Protein AF-A0A7S0FA75-F1 (afdb_monomer_lite)

pLDDT: mean 80.95, std 15.22, range [36.16, 97.44]

Organism: NCBI:txid73915

Foldseek 3Di:
DDPPPPPDPPVVVVQVVQQVVQCCCVVPVVVQQQQKFKKKKKAWPVRDIDIDTWHKDQVDVDWDDDPVRCPRHHTHGDIDTDDDDDDDDPDPPPDVDPDPPPPDDDAFAAQVPAIWMKMKMWIATPVGDIDIDIDDTGGAKHKDKAADPDPCSQCCLCPVQVFHDDPRITIHMDGRVD

Sequence (178 aa):
SMLLSSLTDSRGALVAAYDREVVAWEESARGRFSAVQANITARWATGRHASRRMQPSENAELVLRDSEHEQGLLAYHPLSYMASFEFESYYRGQAANGSKDGVGWEPLPNRSRARRVTFEFALRSRNGTLSNFVTPPLPLAWEETVRARTPAPHDKCHREQHGTWRDQHCHIVKRLDD

Structure (mmCIF, N/CA/C/O backbone):
data_AF-A0A7S0FA75-F1
#
_entry.id   AF-A0A7S0FA75-F1
#
loop_
_atom_site.group_PDB
_atom_site.id
_atom_site.type_symbol
_atom_site.label_atom_id
_atom_site.label_alt_id
_atom_site.label_comp_id
_atom_site.label_asym_id
_atom_site.label_entity_id
_atom_site.label_seq_id
_atom_site.pdbx_PDB_ins_code
_atom_site.Cartn_x
_atom_site.Cartn_y
_atom_site.Cartn_z
_atom_site.occupancy
_atom_site.B_iso_or_equiv
_atom_site.auth_seq_id
_atom_site.auth_comp_id
_atom_site.auth_asym_id
_atom_site.auth_atom_id
_atom_site.pdbx_PDB_model_num
ATOM 1 N N . SER A 1 1 ? -43.631 32.027 -1.104 1.00 42.22 1 SER A N 1
ATOM 2 C CA . SER A 1 1 ? -43.023 30.690 -1.219 1.00 42.22 1 SER A CA 1
ATOM 3 C C . SER A 1 1 ? -42.035 30.541 -0.074 1.00 42.22 1 SER A C 1
ATOM 5 O O . SER A 1 1 ? -41.029 31.236 -0.074 1.00 42.22 1 SER A O 1
ATOM 7 N N . MET A 1 2 ? -42.395 29.789 0.970 1.00 36.16 2 MET A N 1
ATOM 8 C CA . MET A 1 2 ? -41.538 29.530 2.135 1.00 36.16 2 MET A CA 1
ATOM 9 C C . MET A 1 2 ? -40.636 28.333 1.824 1.00 36.16 2 MET A C 1
ATOM 11 O O . MET A 1 2 ? -41.129 27.280 1.422 1.00 36.16 2 MET A O 1
ATOM 15 N N . LEU A 1 3 ? -39.326 28.498 2.009 1.00 42.59 3 LEU A N 1
ATOM 16 C CA . LEU A 1 3 ? -38.334 27.426 1.923 1.00 42.59 3 LEU A CA 1
ATOM 17 C C . LEU A 1 3 ? -38.525 26.464 3.109 1.00 42.59 3 LEU A C 1
ATOM 19 O O . LEU A 1 3 ? -37.935 26.629 4.170 1.00 42.59 3 LEU A O 1
ATOM 23 N N . LEU A 1 4 ? -39.375 25.454 2.921 1.00 41.34 4 LEU A N 1
ATOM 24 C CA . LEU A 1 4 ? -39.653 24.367 3.872 1.00 41.34 4 LEU A CA 1
ATOM 25 C C . LEU A 1 4 ? -38.493 23.357 4.026 1.00 41.34 4 LEU A C 1
ATOM 27 O O . LEU A 1 4 ? -38.642 22.354 4.715 1.00 41.34 4 LEU A O 1
ATOM 31 N N . SER A 1 5 ? -37.326 23.601 3.422 1.00 45.50 5 SER A N 1
ATOM 32 C CA . SER A 1 5 ? -36.193 22.662 3.392 1.00 45.50 5 SER A CA 1
ATOM 33 C C . SER A 1 5 ? -35.215 22.781 4.573 1.00 45.50 5 SER A C 1
ATOM 35 O O . SER A 1 5 ? -34.143 22.192 4.520 1.00 45.50 5 SER A O 1
ATOM 37 N N . SER A 1 6 ? -35.551 23.534 5.629 1.00 45.62 6 SER A N 1
ATOM 38 C CA . SER A 1 6 ? -34.657 23.806 6.775 1.00 45.62 6 SER A CA 1
ATOM 39 C C . SER A 1 6 ? -35.113 23.190 8.111 1.00 45.62 6 SER A C 1
ATOM 41 O O . SER A 1 6 ? -34.495 23.455 9.138 1.00 45.62 6 SER A O 1
ATOM 43 N N . LEU A 1 7 ? -36.198 22.408 8.148 1.00 51.44 7 LEU A N 1
ATOM 44 C CA . LEU A 1 7 ? -36.791 21.939 9.416 1.00 51.44 7 LEU A CA 1
ATOM 45 C C . LEU A 1 7 ? -36.161 20.666 9.999 1.00 51.44 7 LEU A C 1
ATOM 47 O O . LEU A 1 7 ? -36.468 20.303 11.130 1.00 51.44 7 LEU A O 1
ATOM 51 N N . THR A 1 8 ? -35.279 19.994 9.265 1.00 59.28 8 THR A N 1
ATOM 52 C CA . THR A 1 8 ? -34.511 18.861 9.789 1.00 59.28 8 THR A CA 1
ATOM 53 C C . THR A 1 8 ? -33.053 19.264 9.875 1.00 59.28 8 THR A C 1
ATOM 55 O O . THR A 1 8 ? -32.412 19.449 8.840 1.00 59.28 8 THR A O 1
ATOM 58 N N . ASP A 1 9 ? -32.529 19.386 11.094 1.00 63.62 9 ASP A N 1
ATOM 59 C CA . ASP A 1 9 ? -31.098 19.568 11.339 1.00 63.62 9 ASP A CA 1
ATOM 60 C C . ASP A 1 9 ? -30.330 18.272 11.020 1.00 63.62 9 ASP A C 1
ATOM 62 O O . ASP A 1 9 ? -29.850 17.540 11.887 1.00 63.62 9 ASP A O 1
ATOM 66 N N . SER A 1 10 ? -30.263 17.938 9.731 1.00 75.06 10 SER A N 1
ATOM 67 C CA . SER A 1 10 ? -29.519 16.784 9.236 1.00 75.06 10 SER A CA 1
ATOM 68 C C . SER A 1 10 ? -28.020 16.964 9.454 1.00 75.06 10 SER A C 1
ATOM 70 O O . SER A 1 10 ? -27.311 15.977 9.625 1.00 75.06 10 SER A O 1
ATOM 72 N N . ARG A 1 11 ? -27.532 18.213 9.475 1.00 77.69 11 ARG A N 1
ATOM 73 C CA . ARG A 1 11 ? -26.126 18.523 9.747 1.00 77.69 11 ARG A CA 1
ATOM 74 C C . ARG A 1 11 ? -25.774 18.164 11.188 1.00 77.69 11 ARG A C 1
ATOM 76 O O . ARG A 1 11 ? -24.843 17.390 11.379 1.00 77.69 11 ARG A O 1
ATOM 83 N N . GLY A 1 12 ? -26.521 18.656 12.173 1.00 81.88 12 GLY A N 1
ATOM 84 C CA . GLY A 1 12 ? -26.290 18.349 13.584 1.00 81.88 12 GLY A CA 1
ATOM 85 C C . GLY A 1 12 ? -26.380 16.852 13.874 1.00 81.88 12 GLY A C 1
ATOM 86 O O . GLY A 1 12 ? -25.529 16.307 14.574 1.00 81.88 12 GLY A O 1
ATOM 87 N N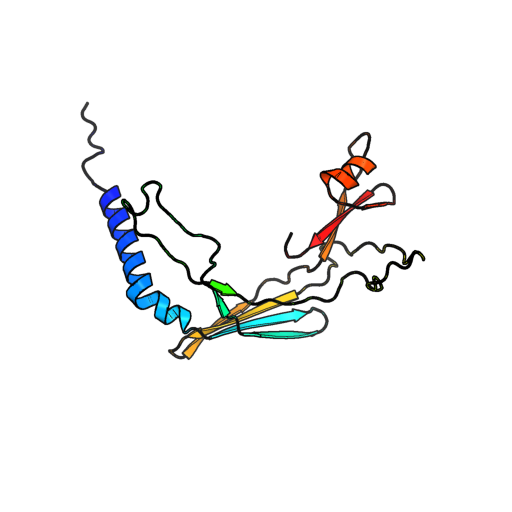 . ALA A 1 13 ? -27.335 16.149 13.254 1.00 84.19 13 ALA A N 1
ATOM 88 C CA . ALA A 1 13 ? -27.439 14.695 13.378 1.00 84.19 13 ALA A CA 1
ATOM 89 C C . ALA A 1 13 ? -26.209 13.946 12.821 1.00 84.19 13 ALA A C 1
ATOM 91 O O . ALA A 1 13 ? -25.757 12.981 13.440 1.00 84.19 13 ALA A O 1
ATOM 92 N N . LEU A 1 14 ? -25.661 14.381 11.679 1.00 85.19 14 LEU A N 1
ATOM 93 C CA . LEU A 1 14 ? -24.468 13.784 11.066 1.00 85.19 14 LEU A CA 1
ATOM 94 C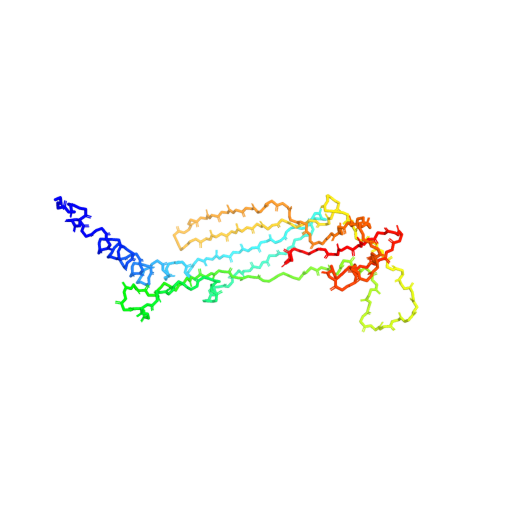 C . LEU A 1 14 ? -23.188 14.095 11.851 1.00 85.19 14 LEU A C 1
ATOM 96 O O . LEU A 1 14 ? -22.388 13.188 12.059 1.00 85.19 14 LEU A O 1
ATOM 100 N N . VAL A 1 15 ? -23.026 15.336 12.323 1.00 85.94 15 VAL A N 1
ATOM 101 C CA . VAL A 1 15 ? -21.907 15.751 13.190 1.00 85.94 15 VAL A CA 1
ATOM 102 C C . VAL A 1 15 ? -21.905 14.909 14.463 1.00 85.94 15 VAL A C 1
ATOM 104 O O . VAL A 1 15 ? -20.932 14.220 14.746 1.00 85.94 15 VAL A O 1
ATOM 107 N N . ALA A 1 16 ? -23.043 14.838 15.160 1.00 87.19 16 ALA A N 1
ATOM 108 C CA . ALA A 1 16 ? -23.160 14.042 16.376 1.00 87.19 16 ALA A CA 1
ATOM 109 C C . ALA A 1 16 ? -22.946 12.538 16.131 1.00 87.19 16 ALA A C 1
ATOM 111 O O . ALA A 1 16 ? -22.482 11.830 17.022 1.00 87.19 16 ALA A O 1
ATOM 112 N N . ALA A 1 17 ? -23.317 12.017 14.957 1.00 89.25 17 ALA A N 1
ATOM 113 C CA . ALA A 1 17 ? -23.030 10.632 14.595 1.00 89.25 17 ALA A CA 1
ATOM 114 C C . ALA A 1 17 ? -21.532 10.400 14.380 1.00 89.25 17 ALA A C 1
ATOM 116 O O . ALA A 1 17 ? -20.998 9.446 14.934 1.00 89.25 17 ALA A O 1
ATOM 117 N N . TYR A 1 18 ? -20.864 11.282 13.639 1.00 89.56 18 TYR A N 1
ATOM 118 C CA . TYR A 1 18 ? -19.420 11.223 13.440 1.00 89.56 18 TYR A CA 1
ATOM 119 C C . TYR A 1 18 ? -18.661 11.327 14.770 1.00 89.56 18 TYR A C 1
ATOM 121 O O . TYR A 1 18 ? -17.845 10.459 15.068 1.00 89.56 18 TYR A O 1
ATOM 129 N N . ASP A 1 19 ? -18.983 12.315 15.609 1.00 90.88 19 ASP A N 1
ATOM 130 C CA . ASP A 1 19 ? -18.290 12.526 16.884 1.00 90.88 19 ASP A CA 1
ATOM 131 C C . ASP A 1 19 ? -18.444 11.318 17.817 1.00 90.88 19 ASP A C 1
ATOM 133 O O . ASP A 1 19 ? -17.484 10.917 18.475 1.00 90.88 19 ASP A O 1
ATOM 137 N N . ARG A 1 20 ? -19.619 10.665 17.832 1.00 93.44 20 ARG A N 1
ATOM 138 C CA . ARG A 1 20 ? -19.813 9.406 18.574 1.00 93.44 20 ARG A CA 1
ATOM 139 C C . ARG A 1 20 ? -18.878 8.297 18.097 1.00 93.44 20 ARG A C 1
ATOM 141 O O . ARG A 1 20 ? -18.350 7.566 18.932 1.00 93.44 20 ARG A O 1
ATOM 148 N N . GLU A 1 21 ? -18.675 8.161 16.790 1.00 92.19 21 GLU A N 1
ATOM 149 C CA . GLU A 1 21 ? -17.765 7.153 16.236 1.00 92.19 21 GLU A CA 1
ATOM 150 C C . GLU A 1 21 ? -16.298 7.483 16.542 1.00 92.19 21 GLU A C 1
ATOM 152 O O . GLU A 1 21 ? -15.531 6.582 16.882 1.00 92.19 21 GLU A O 1
ATOM 157 N N . VAL A 1 22 ? -15.907 8.762 16.498 1.00 89.56 22 VAL A N 1
ATOM 158 C CA . VAL A 1 22 ? -14.556 9.199 16.891 1.00 89.56 22 VAL A CA 1
ATOM 159 C C . VAL A 1 22 ? -14.294 8.898 18.367 1.00 89.56 22 VAL A C 1
ATOM 161 O O . VAL A 1 22 ? -13.264 8.311 18.696 1.00 89.56 22 VAL A O 1
ATOM 164 N N . VAL A 1 23 ? -15.243 9.210 19.253 1.00 92.44 23 VAL A N 1
ATOM 165 C CA . VAL A 1 23 ? -15.141 8.881 20.683 1.00 92.44 23 VAL A CA 1
ATOM 166 C C . VAL A 1 23 ? -15.051 7.366 20.889 1.00 92.44 23 VAL A C 1
ATOM 168 O O . VAL A 1 23 ? -14.149 6.889 21.575 1.00 92.44 23 VAL A O 1
ATOM 171 N N . ALA A 1 24 ? -15.917 6.580 20.241 1.00 92.81 24 ALA A N 1
ATOM 172 C CA . ALA A 1 24 ? -15.877 5.119 20.336 1.00 92.81 24 ALA A CA 1
ATOM 173 C C . ALA A 1 24 ? -14.555 4.522 19.811 1.00 92.81 24 ALA A C 1
ATOM 175 O O . ALA A 1 24 ? -14.062 3.506 20.331 1.00 92.81 24 ALA A O 1
ATOM 176 N N . TRP A 1 25 ? -13.967 5.148 18.786 1.00 91.38 25 TRP A N 1
ATOM 177 C CA . TRP A 1 25 ? -12.644 4.806 18.289 1.00 91.38 25 TRP A CA 1
ATOM 178 C C . TRP A 1 25 ? -11.570 5.064 19.345 1.00 91.38 25 TRP A C 1
ATOM 180 O O . TRP A 1 25 ? -10.891 4.111 19.735 1.00 91.38 25 TRP A O 1
ATOM 190 N N . GLU A 1 26 ? -11.448 6.295 19.838 1.00 90.31 26 GLU A N 1
ATOM 191 C CA . GLU A 1 26 ? -10.395 6.694 20.779 1.00 90.31 26 GLU A CA 1
ATOM 192 C C . GLU A 1 26 ? -10.491 5.956 22.124 1.00 90.31 26 GLU A C 1
ATOM 194 O O . GLU A 1 26 ? -9.486 5.455 22.632 1.00 90.31 26 GLU A O 1
ATOM 199 N N . GLU A 1 27 ? -11.696 5.788 22.674 1.00 92.69 27 GLU A N 1
ATOM 200 C CA . GLU A 1 27 ? -11.885 5.175 23.996 1.00 92.69 27 GLU A CA 1
ATOM 201 C C . GLU A 1 27 ? -11.731 3.648 23.998 1.00 92.69 27 GLU A C 1
ATOM 203 O O . GLU A 1 27 ? -11.406 3.048 25.026 1.00 92.69 27 GLU A O 1
ATOM 208 N N . SER A 1 28 ? -11.988 2.977 22.868 1.00 88.19 28 SER A N 1
ATOM 209 C CA . SER A 1 28 ? -12.097 1.513 22.857 1.00 88.19 28 SER A CA 1
ATOM 210 C C . SER A 1 28 ? -11.466 0.849 21.643 1.00 88.19 28 SER A C 1
ATOM 212 O O . SER A 1 28 ? -10.606 -0.032 21.782 1.00 88.19 28 SER A O 1
ATOM 214 N N . ALA A 1 29 ? -11.905 1.202 20.433 1.00 89.06 29 ALA A N 1
ATOM 215 C CA . ALA A 1 29 ? -11.511 0.446 19.250 1.00 89.06 29 ALA A CA 1
ATOM 216 C C . ALA A 1 29 ? -10.021 0.612 18.922 1.00 89.06 29 ALA A C 1
ATOM 218 O O . ALA A 1 29 ? -9.380 -0.386 18.588 1.00 89.06 29 ALA A O 1
ATOM 219 N N . ARG A 1 30 ? -9.450 1.803 19.130 1.00 88.44 30 ARG A N 1
ATOM 220 C CA . ARG A 1 30 ? -8.028 2.107 18.932 1.00 88.44 30 ARG A CA 1
ATOM 221 C C . ARG A 1 30 ? -7.135 1.200 19.775 1.00 88.44 30 ARG A C 1
ATOM 223 O O . ARG A 1 30 ? -6.212 0.586 19.245 1.00 88.44 30 ARG A O 1
ATOM 230 N N . GLY A 1 31 ? -7.445 1.039 21.064 1.00 88.19 31 GLY A N 1
ATOM 231 C CA . GLY A 1 31 ? -6.690 0.166 21.972 1.00 88.19 31 GLY A CA 1
ATOM 232 C C . GLY A 1 31 ? -6.807 -1.326 21.635 1.00 88.19 31 GLY A C 1
ATOM 233 O O . GLY A 1 31 ? -5.854 -2.090 21.792 1.00 88.19 31 GLY A O 1
ATOM 234 N N . ARG A 1 32 ? -7.966 -1.766 21.129 1.00 87.81 32 ARG A N 1
ATOM 235 C CA . ARG A 1 32 ? -8.132 -3.143 20.629 1.00 87.81 32 ARG A CA 1
ATOM 236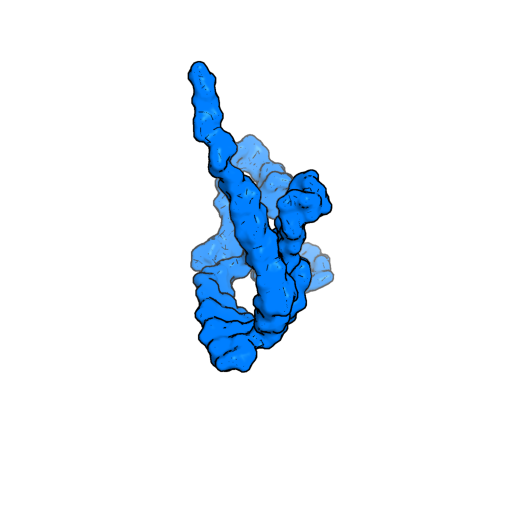 C C . ARG A 1 32 ? -7.363 -3.367 19.333 1.00 87.81 32 ARG A C 1
ATOM 238 O O . ARG A 1 32 ? -6.757 -4.426 19.172 1.00 87.81 32 ARG A O 1
ATOM 245 N N . PHE A 1 33 ? -7.395 -2.387 18.435 1.00 88.25 33 PHE A N 1
ATOM 246 C CA . PHE A 1 33 ? -6.717 -2.447 17.152 1.00 88.25 33 PHE A CA 1
ATOM 247 C C . PHE A 1 33 ? -5.199 -2.426 17.327 1.00 88.25 33 PHE A C 1
ATOM 249 O O . PHE A 1 33 ? -4.548 -3.291 16.765 1.00 88.25 33 PHE A O 1
ATOM 256 N N . SER A 1 34 ? -4.642 -1.565 18.187 1.00 88.88 34 SER A N 1
ATOM 257 C CA . SER A 1 34 ? -3.194 -1.502 18.465 1.00 88.88 34 SER A CA 1
ATOM 258 C C . SER A 1 34 ? -2.616 -2.799 19.039 1.00 88.88 34 SER A C 1
ATOM 260 O O . SER A 1 34 ? -1.433 -3.098 18.876 1.00 88.88 34 SER A O 1
ATOM 262 N N . ALA A 1 35 ? -3.456 -3.605 19.687 1.00 88.62 35 ALA A N 1
ATOM 263 C CA . ALA A 1 35 ? -3.071 -4.900 20.221 1.00 88.62 35 ALA A CA 1
ATOM 264 C C . ALA A 1 35 ? -3.114 -6.050 19.200 1.00 88.62 35 ALA A C 1
ATOM 266 O O . ALA A 1 35 ? -2.802 -7.190 19.564 1.00 88.62 35 ALA A O 1
ATOM 267 N N . VAL A 1 36 ? -3.513 -5.788 17.952 1.00 92.06 36 VAL A N 1
ATOM 268 C CA . VAL A 1 36 ? -3.498 -6.785 16.880 1.00 92.06 36 VAL A CA 1
ATOM 269 C C . VAL A 1 36 ? -2.056 -7.174 16.570 1.00 92.06 36 VAL A C 1
ATOM 271 O O . VAL A 1 36 ? -1.157 -6.341 16.440 1.00 92.06 36 VAL A O 1
ATOM 274 N N . GLN A 1 37 ? -1.823 -8.478 16.443 1.00 93.44 37 GLN A N 1
ATOM 275 C CA . GLN A 1 37 ? -0.563 -8.991 15.925 1.00 93.44 37 GLN A CA 1
ATOM 276 C C . GLN A 1 37 ? -0.670 -9.048 14.404 1.00 93.44 37 GLN A C 1
ATOM 278 O O . GLN A 1 37 ? -1.381 -9.896 13.866 1.00 93.44 37 GLN A O 1
ATOM 283 N N . ALA A 1 38 ? 0.017 -8.130 13.731 1.00 94.88 38 ALA A N 1
ATOM 284 C CA . ALA A 1 38 ? 0.046 -8.035 12.281 1.00 94.88 38 ALA A CA 1
ATOM 285 C C . ALA A 1 38 ? 1.387 -8.537 11.739 1.00 94.88 38 ALA A C 1
ATOM 287 O O . ALA A 1 38 ? 2.450 -8.053 12.133 1.00 94.88 38 ALA A O 1
ATOM 288 N N . ASN A 1 39 ? 1.335 -9.502 10.826 1.00 96.38 39 ASN A N 1
ATOM 289 C CA . ASN A 1 39 ? 2.489 -10.019 10.104 1.00 96.38 39 ASN A CA 1
ATOM 290 C C . ASN A 1 39 ? 2.251 -9.884 8.605 1.00 96.38 39 ASN A C 1
ATOM 292 O O . ASN A 1 39 ? 1.137 -10.082 8.123 1.00 96.38 39 ASN A O 1
ATOM 296 N N . ILE A 1 40 ? 3.319 -9.606 7.873 1.00 97.00 40 ILE A N 1
ATOM 297 C CA . ILE A 1 40 ? 3.324 -9.568 6.417 1.00 97.00 40 ILE A CA 1
ATOM 298 C C . ILE A 1 40 ? 4.441 -10.465 5.900 1.00 97.00 40 ILE A C 1
ATOM 300 O O . ILE A 1 40 ? 5.564 -10.452 6.411 1.00 97.00 40 ILE A O 1
ATOM 304 N N . THR A 1 41 ? 4.131 -11.255 4.882 1.00 97.44 41 THR A N 1
ATOM 305 C CA . THR A 1 41 ? 5.085 -12.127 4.207 1.00 97.44 41 THR A CA 1
ATOM 306 C C . THR A 1 41 ? 5.152 -11.748 2.738 1.00 97.44 41 THR A C 1
ATOM 308 O O . THR A 1 41 ? 4.162 -11.837 2.019 1.00 97.44 41 THR A O 1
ATOM 311 N N . ALA A 1 42 ? 6.333 -1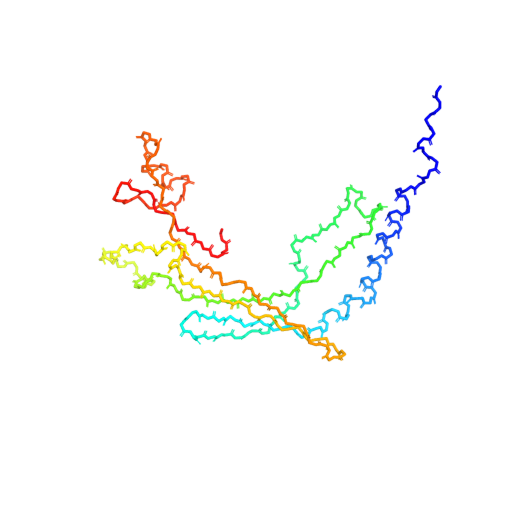1.337 2.289 1.00 96.19 42 ALA A N 1
ATOM 312 C CA . ALA A 1 42 ? 6.634 -11.143 0.881 1.00 96.19 42 ALA A CA 1
ATOM 313 C C . ALA A 1 42 ? 7.063 -12.483 0.272 1.00 96.19 42 ALA A C 1
ATOM 315 O O . ALA A 1 42 ? 7.950 -13.155 0.808 1.00 96.19 42 ALA A O 1
ATOM 316 N N . ARG A 1 43 ? 6.451 -12.878 -0.848 1.00 95.31 43 ARG A N 1
ATOM 317 C CA . ARG A 1 43 ? 6.792 -14.090 -1.609 1.00 95.31 43 ARG A CA 1
ATOM 318 C C . ARG A 1 43 ? 7.165 -13.718 -3.033 1.00 95.31 43 ARG A C 1
ATOM 320 O O . ARG A 1 43 ? 6.377 -13.115 -3.761 1.00 95.31 43 ARG A O 1
ATOM 327 N N . TRP A 1 44 ? 8.378 -14.082 -3.424 1.00 90.75 44 TRP A N 1
ATOM 328 C CA . TRP A 1 44 ? 8.908 -13.846 -4.758 1.00 90.75 44 TRP A CA 1
ATOM 329 C C . TRP A 1 44 ? 8.481 -14.976 -5.688 1.00 90.75 44 TRP A C 1
ATOM 331 O O . TRP A 1 44 ? 8.398 -16.132 -5.274 1.00 90.75 44 TRP A O 1
ATOM 341 N N . ALA A 1 45 ? 8.319 -14.671 -6.976 1.00 85.38 45 ALA A N 1
ATOM 342 C CA . ALA A 1 45 ? 8.053 -15.690 -7.996 1.00 85.38 45 ALA A CA 1
ATOM 343 C C . ALA A 1 45 ? 9.130 -16.798 -8.062 1.00 85.38 45 ALA A C 1
ATOM 345 O O . ALA A 1 45 ? 8.853 -17.900 -8.518 1.00 85.38 45 ALA A O 1
ATOM 346 N N . THR A 1 46 ? 10.349 -16.528 -7.582 1.00 82.62 46 THR A N 1
ATOM 347 C CA . THR A 1 46 ? 11.451 -17.503 -7.494 1.00 82.62 46 THR A CA 1
ATOM 348 C C . THR A 1 46 ? 11.306 -18.507 -6.343 1.00 82.62 46 THR A C 1
ATOM 350 O O . THR A 1 46 ? 12.142 -19.393 -6.210 1.00 82.62 46 THR A O 1
ATOM 353 N N . GLY A 1 47 ? 10.292 -18.361 -5.482 1.00 83.38 47 GLY A N 1
ATOM 354 C CA . GLY A 1 47 ? 10.079 -19.197 -4.296 1.00 83.38 47 GLY A CA 1
ATOM 355 C C . GLY A 1 47 ? 10.756 -18.682 -3.019 1.00 83.38 47 GLY A C 1
ATOM 356 O O . GLY A 1 47 ? 10.460 -19.175 -1.929 1.00 83.38 47 GLY A O 1
ATOM 357 N N . ARG A 1 48 ? 11.614 -17.653 -3.111 1.00 89.31 48 ARG A N 1
ATOM 358 C CA . ARG A 1 48 ? 12.129 -16.936 -1.932 1.00 89.31 48 ARG A CA 1
ATOM 359 C C . ARG A 1 48 ? 10.965 -16.282 -1.180 1.00 89.31 48 ARG A C 1
ATOM 361 O O . ARG A 1 48 ? 9.985 -15.862 -1.796 1.00 89.31 48 ARG A O 1
ATOM 368 N N . HIS A 1 49 ? 11.076 -16.179 0.141 1.00 93.31 49 HIS A N 1
ATOM 369 C CA . HIS A 1 49 ? 10.134 -15.431 0.968 1.00 93.31 49 HIS A CA 1
ATOM 370 C C . HIS A 1 49 ? 10.840 -14.743 2.140 1.00 93.31 49 HIS A C 1
ATOM 372 O O . HIS A 1 49 ? 11.963 -15.094 2.502 1.00 93.31 49 HIS A O 1
ATOM 378 N N . ALA A 1 50 ? 10.176 -13.746 2.711 1.00 95.06 50 ALA A N 1
ATOM 379 C CA . ALA A 1 50 ? 10.631 -12.985 3.861 1.00 95.06 50 ALA A CA 1
ATOM 380 C C . ALA A 1 50 ? 9.399 -12.561 4.648 1.00 95.06 50 ALA A C 1
ATOM 382 O O . ALA A 1 50 ? 8.428 -12.084 4.063 1.00 95.06 50 ALA A O 1
ATOM 383 N N . SER A 1 51 ? 9.442 -12.732 5.965 1.00 96.31 51 SER A N 1
ATOM 384 C CA . SER A 1 51 ? 8.346 -12.352 6.850 1.00 96.31 51 SER A CA 1
ATOM 385 C C . SER A 1 51 ? 8.795 -11.263 7.813 1.00 96.31 51 SER A C 1
ATOM 387 O O . SER A 1 51 ? 9.935 -11.263 8.296 1.00 96.31 51 SER A O 1
ATOM 389 N N . ARG A 1 52 ? 7.902 -10.310 8.065 1.00 96.75 52 ARG A N 1
ATOM 390 C CA . ARG A 1 52 ? 8.107 -9.195 8.984 1.00 96.75 52 ARG A CA 1
ATOM 391 C C . ARG A 1 52 ? 6.870 -9.023 9.848 1.00 96.75 52 ARG A C 1
ATOM 393 O O . ARG A 1 52 ? 5.740 -9.071 9.365 1.00 96.75 52 ARG A O 1
ATOM 400 N N . ARG A 1 53 ? 7.108 -8.767 11.131 1.00 95.62 53 ARG A N 1
ATOM 401 C CA . ARG A 1 53 ? 6.074 -8.246 12.017 1.00 95.62 53 ARG A CA 1
ATOM 402 C C . ARG A 1 53 ? 5.871 -6.772 11.696 1.00 95.62 53 ARG A C 1
ATOM 404 O O . ARG A 1 53 ? 6.842 -6.017 11.684 1.00 95.62 53 ARG A O 1
ATOM 411 N N . MET A 1 54 ? 4.632 -6.390 11.428 1.00 94.56 54 MET A N 1
ATOM 412 C CA . MET A 1 54 ? 4.273 -5.000 11.188 1.00 94.56 54 MET A CA 1
ATOM 413 C C . MET A 1 54 ? 4.208 -4.261 12.522 1.00 94.56 54 MET A C 1
ATOM 415 O O . MET A 1 54 ? 3.773 -4.822 13.531 1.00 94.56 54 MET A O 1
ATOM 419 N N . GLN A 1 55 ? 4.644 -3.008 12.522 1.00 91.94 55 GLN A N 1
ATOM 420 C CA . GLN A 1 55 ? 4.602 -2.147 13.696 1.00 91.94 55 GLN A CA 1
ATOM 421 C C . GLN A 1 55 ? 3.444 -1.159 13.576 1.00 91.94 55 GLN A C 1
ATOM 423 O O . GLN A 1 55 ? 3.209 -0.654 12.475 1.00 91.94 55 GLN A O 1
ATOM 428 N N . PRO A 1 56 ? 2.719 -0.885 14.673 1.00 88.81 56 PRO A N 1
ATOM 429 C CA . PRO A 1 56 ? 1.744 0.190 14.682 1.00 88.81 56 PRO A CA 1
ATOM 430 C C . PRO A 1 56 ? 2.453 1.522 14.406 1.00 88.81 56 PRO A C 1
ATOM 432 O O . PRO A 1 56 ? 3.541 1.776 14.923 1.00 88.81 56 PRO A O 1
ATOM 435 N N . SER A 1 57 ? 1.837 2.356 13.580 1.00 85.94 57 SER A N 1
ATOM 436 C CA . SER A 1 57 ? 2.324 3.677 13.203 1.00 85.94 57 SER A CA 1
ATOM 437 C C . SER A 1 57 ? 1.187 4.685 13.293 1.00 85.94 57 SER A C 1
ATOM 439 O O . SER A 1 57 ? 0.092 4.464 12.765 1.00 85.94 57 SER A O 1
ATOM 441 N N . GLU A 1 58 ? 1.469 5.799 13.964 1.00 76.31 58 GLU A N 1
ATOM 442 C CA . GLU A 1 58 ? 0.564 6.945 14.099 1.00 76.31 58 GLU A CA 1
ATOM 443 C C . GLU A 1 58 ? 0.607 7.864 12.873 1.00 76.31 58 GLU A C 1
ATOM 445 O O . GLU A 1 58 ? -0.281 8.692 12.688 1.00 76.31 58 GLU A O 1
ATOM 450 N N . ASN A 1 59 ? 1.591 7.668 11.989 1.00 67.88 59 ASN A N 1
ATOM 451 C CA . ASN A 1 59 ? 1.696 8.361 10.709 1.00 67.88 59 ASN A CA 1
ATOM 452 C C . ASN A 1 59 ? 0.764 7.704 9.688 1.00 67.88 59 ASN A C 1
ATOM 454 O O . ASN A 1 59 ? 1.207 7.102 8.711 1.00 67.88 59 ASN A O 1
ATOM 458 N N . ALA A 1 60 ? -0.536 7.758 9.953 1.00 63.53 60 ALA A N 1
ATOM 459 C CA . ALA A 1 60 ? -1.525 7.387 8.964 1.00 63.53 60 ALA A CA 1
ATOM 460 C C . ALA A 1 60 ? -1.678 8.525 7.946 1.00 63.53 60 ALA A C 1
ATOM 462 O O . ALA A 1 60 ? -1.741 9.698 8.305 1.00 63.53 60 ALA A O 1
ATOM 463 N N . GLU A 1 61 ? -1.740 8.160 6.669 1.00 58.88 61 GLU A N 1
ATOM 464 C CA . GLU A 1 61 ? -1.678 9.079 5.524 1.00 58.88 61 GLU A CA 1
ATOM 465 C C . GLU A 1 61 ? -2.849 10.081 5.463 1.00 58.88 61 GLU A C 1
ATOM 467 O O . GLU A 1 61 ? -2.764 11.100 4.782 1.00 58.88 61 GLU A O 1
ATOM 472 N N . LEU A 1 62 ? -3.934 9.830 6.205 1.00 65.69 62 LEU A N 1
ATOM 473 C CA . LEU A 1 62 ? -5.140 10.651 6.194 1.00 65.69 62 LEU A CA 1
ATOM 474 C C . LEU A 1 62 ? -5.473 11.172 7.596 1.00 65.69 62 LEU A C 1
ATOM 476 O O . LEU A 1 62 ? -6.109 10.484 8.390 1.00 65.69 62 LEU A O 1
ATOM 480 N N . VAL A 1 63 ? -5.090 12.415 7.883 1.00 65.81 63 VAL A N 1
ATOM 481 C CA . VAL A 1 63 ? -5.607 13.155 9.041 1.00 65.81 63 VAL A CA 1
ATOM 482 C C . VAL A 1 63 ? -6.744 14.040 8.546 1.00 65.81 63 VAL A C 1
ATOM 484 O O . VAL A 1 63 ? -6.513 15.023 7.844 1.00 65.81 63 VAL A O 1
ATOM 487 N N . LEU A 1 64 ? -7.978 13.672 8.884 1.00 67.44 64 LEU A N 1
ATOM 488 C CA . LEU A 1 64 ? -9.151 14.482 8.571 1.00 67.44 64 LEU A CA 1
ATOM 489 C C . LEU A 1 64 ? -9.302 15.555 9.648 1.00 67.44 64 LEU A C 1
ATOM 491 O O . LEU A 1 64 ? -9.442 15.238 10.828 1.00 67.44 64 LEU A O 1
ATOM 495 N N . ARG A 1 65 ? -9.254 16.820 9.231 1.00 68.88 65 ARG A N 1
ATOM 496 C CA . ARG A 1 65 ? -9.528 17.983 10.079 1.00 68.88 65 ARG A CA 1
ATOM 497 C C . ARG A 1 65 ? -10.619 18.811 9.427 1.00 68.88 65 ARG A C 1
ATOM 499 O O . ARG A 1 65 ? -10.649 18.925 8.199 1.00 68.88 65 ARG A O 1
ATOM 506 N N . ASP A 1 66 ? -11.509 19.367 10.234 1.00 75.81 66 ASP A N 1
ATOM 507 C CA . ASP A 1 66 ? -12.455 20.356 9.737 1.00 75.81 66 ASP A CA 1
ATOM 508 C C . ASP A 1 66 ? -11.732 21.683 9.423 1.00 75.81 66 ASP A C 1
ATOM 510 O O . ASP A 1 66 ? -10.590 21.932 9.821 1.00 75.81 66 ASP A O 1
ATOM 514 N N . SER A 1 67 ? -12.401 22.558 8.674 1.00 76.88 67 SER A N 1
ATOM 515 C CA . SER A 1 67 ? -11.921 23.924 8.432 1.00 76.88 67 SER A CA 1
ATOM 516 C C . SER A 1 67 ? -12.055 24.833 9.662 1.00 76.88 67 SER A C 1
ATOM 518 O O . SER A 1 67 ? -11.613 25.980 9.630 1.00 76.88 67 SER A O 1
ATOM 520 N N . GLU A 1 68 ? -12.697 24.344 10.724 1.00 76.44 68 GLU A N 1
ATOM 521 C CA . GLU A 1 68 ? -13.052 25.087 11.936 1.00 76.44 68 GLU A CA 1
ATOM 522 C C . GLU A 1 68 ? -12.107 24.769 13.113 1.00 76.44 68 GLU A C 1
ATOM 524 O O . GLU A 1 68 ? -12.350 25.213 14.228 1.00 76.44 68 GLU A O 1
ATOM 529 N N . HIS A 1 69 ? -10.982 24.088 12.862 1.00 70.88 69 HIS A N 1
ATOM 530 C CA . HIS A 1 69 ? -9.962 23.741 13.862 1.00 70.88 69 HIS A CA 1
ATOM 531 C C . HIS A 1 69 ? -10.519 22.941 15.048 1.00 70.88 69 HIS A C 1
ATOM 533 O O . HIS A 1 69 ? -10.266 23.274 16.204 1.00 70.88 69 HIS A O 1
ATOM 539 N N . GLU A 1 70 ? -11.264 21.883 14.748 1.00 71.88 70 GLU A N 1
ATOM 540 C CA . GLU A 1 70 ? -11.866 20.940 15.696 1.00 71.88 70 GLU A CA 1
ATOM 541 C C . GLU A 1 70 ? -13.004 21.544 16.536 1.00 71.88 70 GLU A C 1
ATOM 543 O O . GLU A 1 70 ? -13.466 20.942 17.503 1.00 71.88 70 GLU A O 1
ATOM 548 N N . GLN A 1 71 ? -13.483 22.739 16.170 1.00 69.94 71 GLN A N 1
ATOM 549 C CA . GLN A 1 71 ? -14.638 23.367 16.817 1.00 69.94 71 GLN A CA 1
ATOM 550 C C . GLN A 1 71 ? -15.976 22.853 16.271 1.00 69.94 71 GLN A C 1
ATOM 552 O O . GLN A 1 71 ? -16.992 22.992 16.954 1.00 69.94 71 GLN A O 1
ATOM 557 N N . GLY A 1 72 ? -15.989 22.274 15.064 1.00 75.94 72 GLY A N 1
ATOM 558 C CA . GLY A 1 72 ? -17.191 21.753 14.411 1.00 75.94 72 GLY A CA 1
ATOM 559 C C . GLY A 1 72 ? -17.271 20.225 14.365 1.00 75.94 72 GLY A C 1
ATOM 560 O O . GLY A 1 72 ? -18.376 19.685 14.362 1.00 75.94 72 GLY A O 1
ATOM 561 N N . LEU A 1 73 ? -16.128 19.534 14.315 1.00 83.88 73 LEU A N 1
ATOM 562 C CA . LEU A 1 73 ? -15.998 18.072 14.291 1.00 83.88 73 LEU A CA 1
ATOM 563 C C . LEU A 1 73 ? -14.757 17.635 15.073 1.00 83.88 73 LEU A C 1
ATOM 565 O O . LEU A 1 73 ? -13.695 18.243 14.944 1.00 83.88 73 LEU A O 1
ATOM 569 N N . LEU A 1 74 ? -14.847 16.526 15.807 1.00 86.25 74 LEU A N 1
ATOM 570 C CA . LEU A 1 74 ? -13.680 15.966 16.490 1.00 86.25 74 LEU A CA 1
ATOM 571 C C . LEU A 1 74 ? -12.599 15.484 15.505 1.00 86.25 74 LEU A C 1
ATOM 573 O O . LEU A 1 74 ? -12.884 14.910 14.447 1.00 86.25 74 LEU A O 1
ATOM 577 N N . ALA A 1 75 ? -11.330 15.660 15.876 1.00 84.12 75 ALA A N 1
ATOM 578 C CA . ALA A 1 75 ? -10.221 15.115 15.103 1.00 84.12 75 ALA A CA 1
ATOM 579 C C . ALA A 1 75 ? -10.216 13.583 15.151 1.00 84.12 75 ALA A C 1
ATOM 581 O O . ALA A 1 75 ? -10.219 12.971 16.218 1.00 84.12 75 ALA A O 1
ATOM 582 N N . TYR A 1 76 ? -10.154 12.958 13.976 1.00 83.81 76 TYR A N 1
ATOM 583 C CA . TYR A 1 76 ? -9.929 11.523 13.863 1.00 83.81 76 TYR A CA 1
ATOM 584 C C . TYR A 1 76 ? -8.436 11.241 13.703 1.00 83.81 76 TYR A C 1
ATOM 586 O O . TYR A 1 76 ? -7.809 11.676 12.733 1.00 83.81 76 TYR A O 1
ATOM 594 N N . HIS A 1 77 ? -7.872 10.466 14.628 1.00 85.19 77 HIS A N 1
ATOM 595 C CA . HIS A 1 77 ? -6.500 9.985 14.532 1.00 85.19 77 HIS A CA 1
ATOM 596 C C . HIS A 1 77 ? -6.516 8.524 14.074 1.00 85.19 77 HIS A C 1
ATOM 598 O O . HIS A 1 77 ? -6.868 7.644 14.860 1.00 85.19 77 HIS A O 1
ATOM 604 N N . PRO A 1 78 ? -6.121 8.190 12.838 1.00 84.75 78 PRO A N 1
ATOM 605 C CA . PRO A 1 78 ? -6.074 6.794 12.432 1.00 84.75 78 PRO A CA 1
ATOM 606 C C . PRO A 1 78 ? -4.876 6.080 13.072 1.00 84.75 78 PRO A C 1
ATOM 608 O O . PRO A 1 78 ? -3.894 6.701 13.482 1.00 84.75 78 PRO A O 1
ATOM 611 N N . LEU A 1 79 ? -4.946 4.751 13.138 1.00 87.06 79 LEU A N 1
ATOM 612 C CA . LEU A 1 79 ? -3.796 3.899 13.437 1.00 87.06 79 LEU A CA 1
ATOM 613 C C . LEU A 1 79 ? -3.530 3.014 12.223 1.00 87.06 79 LEU A C 1
ATOM 615 O O . LEU A 1 79 ? -4.453 2.404 11.685 1.00 87.06 79 LEU A O 1
ATOM 619 N N . SER A 1 80 ? -2.273 2.927 11.803 1.00 89.38 80 SER A N 1
ATOM 620 C CA . SER A 1 80 ? -1.847 2.086 10.684 1.00 89.38 80 SER A CA 1
ATOM 621 C C . SER A 1 80 ? -0.827 1.046 11.141 1.00 89.38 80 SER A C 1
ATOM 623 O O . SER A 1 80 ? -0.279 1.143 12.237 1.00 89.38 80 SER A O 1
ATOM 625 N N . TYR A 1 81 ? -0.572 0.039 10.309 1.00 90.69 81 TYR A N 1
ATOM 626 C CA . TYR A 1 81 ? 0.510 -0.919 10.513 1.00 90.69 81 TYR A CA 1
ATOM 627 C C . TYR A 1 81 ? 1.486 -0.819 9.351 1.00 90.69 81 TYR A C 1
ATOM 629 O O . TYR A 1 81 ? 1.076 -0.869 8.193 1.00 90.69 81 TYR A O 1
ATOM 637 N N . MET A 1 82 ? 2.776 -0.717 9.658 1.00 91.94 82 MET A N 1
ATOM 638 C CA . MET A 1 82 ? 3.827 -0.535 8.663 1.00 91.94 82 MET A CA 1
ATOM 639 C C . MET A 1 82 ? 4.902 -1.613 8.786 1.00 91.94 82 MET A C 1
ATOM 641 O O . MET A 1 82 ? 5.241 -2.079 9.875 1.00 91.94 82 MET A O 1
ATOM 645 N N . ALA A 1 83 ? 5.453 -2.001 7.643 1.00 92.56 83 ALA A N 1
ATOM 646 C CA . ALA A 1 83 ? 6.636 -2.839 7.533 1.00 92.56 83 ALA A CA 1
ATOM 647 C C . ALA A 1 83 ? 7.399 -2.439 6.270 1.00 92.56 83 ALA A C 1
ATOM 649 O O . ALA A 1 83 ? 6.800 -1.957 5.313 1.00 92.56 83 ALA A O 1
ATOM 650 N N . SER A 1 84 ? 8.709 -2.671 6.272 1.00 91.56 84 SER A N 1
ATOM 651 C CA . SER A 1 84 ? 9.568 -2.410 5.120 1.00 91.56 84 SER A CA 1
ATOM 652 C C . SER A 1 84 ? 10.206 -3.702 4.621 1.00 91.56 84 SER A C 1
ATOM 654 O O . SER A 1 84 ? 10.584 -4.581 5.408 1.00 91.56 84 SER A O 1
ATOM 656 N N . PHE A 1 85 ? 10.313 -3.801 3.299 1.00 90.31 85 PHE A N 1
ATOM 657 C CA . PHE A 1 85 ? 11.007 -4.865 2.596 1.00 90.31 85 PHE A CA 1
ATOM 658 C C . PHE A 1 85 ? 12.030 -4.258 1.653 1.00 90.31 85 PHE A C 1
ATOM 660 O O . PHE A 1 85 ? 11.724 -3.352 0.884 1.00 90.31 85 PHE A O 1
ATOM 667 N N . GLU A 1 86 ? 13.232 -4.816 1.679 1.00 87.62 86 GLU A N 1
ATOM 668 C CA . GLU A 1 86 ? 14.271 -4.490 0.715 1.00 87.62 86 GLU A CA 1
ATOM 669 C C . GLU A 1 86 ? 14.274 -5.547 -0.387 1.00 87.62 86 GLU A C 1
ATOM 671 O O . GLU A 1 86 ? 14.311 -6.756 -0.125 1.00 87.62 86 GLU A O 1
ATOM 676 N N . PHE A 1 87 ? 14.223 -5.083 -1.632 1.00 84.31 87 PHE A N 1
ATOM 677 C CA . PHE A 1 87 ? 14.291 -5.930 -2.814 1.00 84.31 87 PHE A CA 1
ATOM 678 C C . PHE A 1 87 ? 15.690 -5.870 -3.425 1.00 84.31 87 PHE A C 1
ATOM 680 O O . PHE A 1 87 ? 16.366 -4.845 -3.374 1.00 84.31 87 PHE A O 1
ATOM 687 N N . GLU A 1 88 ? 16.131 -6.984 -4.012 1.00 78.56 88 GLU A N 1
ATOM 688 C CA . GLU A 1 88 ? 17.385 -7.012 -4.768 1.00 78.56 88 GLU A CA 1
ATOM 689 C C . GLU A 1 88 ? 17.347 -5.994 -5.914 1.00 78.56 88 GLU A C 1
ATOM 691 O O . GLU A 1 88 ? 16.321 -5.846 -6.583 1.00 78.56 88 GLU A O 1
ATOM 696 N N . SER A 1 89 ? 18.488 -5.345 -6.172 1.00 75.62 89 SER A N 1
ATOM 697 C CA . SER A 1 89 ? 18.636 -4.443 -7.315 1.00 75.62 89 SER A CA 1
ATOM 698 C C . SER A 1 89 ? 18.265 -5.144 -8.624 1.00 75.62 89 SER A C 1
ATOM 700 O O . SER A 1 89 ? 18.652 -6.288 -8.880 1.00 75.62 89 SER A O 1
ATOM 702 N N . TYR A 1 90 ? 17.530 -4.430 -9.475 1.00 73.75 90 TYR A N 1
ATOM 703 C CA . TYR A 1 90 ? 17.115 -4.912 -10.791 1.00 73.75 90 TYR A CA 1
ATOM 704 C C . TYR A 1 90 ? 18.275 -4.961 -11.789 1.00 73.75 90 TYR A C 1
ATOM 706 O O . TYR A 1 90 ? 18.280 -5.813 -12.675 1.00 73.75 90 TYR A O 1
ATOM 714 N N . TYR A 1 91 ? 19.275 -4.093 -11.615 1.00 68.94 91 TYR A N 1
ATOM 715 C CA . TYR A 1 91 ? 20.472 -4.062 -12.446 1.00 68.94 91 TYR A CA 1
ATOM 716 C C . TYR A 1 91 ? 21.573 -4.900 -11.795 1.00 68.94 91 TYR A C 1
ATOM 718 O O . TYR A 1 91 ? 22.106 -4.553 -10.737 1.00 68.94 91 TYR A O 1
ATOM 726 N N . ARG A 1 92 ? 21.929 -6.022 -12.428 1.00 57.72 92 ARG A N 1
ATOM 727 C CA . ARG A 1 92 ? 23.105 -6.807 -12.032 1.00 57.72 92 ARG A CA 1
ATOM 728 C C . ARG A 1 92 ? 24.363 -6.035 -12.434 1.00 57.72 92 ARG A C 1
ATOM 730 O O . ARG A 1 92 ? 24.546 -5.746 -13.607 1.00 57.72 92 ARG A O 1
ATOM 737 N N . GLY A 1 93 ? 25.238 -5.730 -11.476 1.00 52.84 93 GLY A N 1
ATOM 738 C CA . GLY A 1 93 ? 26.578 -5.206 -11.771 1.00 52.84 93 GLY A CA 1
ATOM 739 C C . GLY A 1 93 ? 26.776 -3.695 -11.632 1.00 52.84 93 GLY A C 1
ATOM 740 O O . GLY A 1 93 ? 27.899 -3.239 -11.814 1.00 52.84 93 GLY A O 1
ATOM 741 N N . GLN A 1 94 ? 25.767 -2.918 -11.217 1.00 50.12 94 GLN A N 1
ATOM 742 C CA . GLN A 1 94 ? 26.014 -1.576 -10.666 1.00 50.12 94 GLN A CA 1
ATOM 743 C C . GLN A 1 94 ? 26.565 -1.711 -9.239 1.00 50.12 94 GLN A C 1
ATOM 745 O O . GLN A 1 94 ? 25.877 -1.488 -8.246 1.00 50.12 94 GLN A O 1
ATOM 750 N N . ALA A 1 95 ? 27.814 -2.162 -9.130 1.00 42.47 95 ALA A N 1
ATOM 751 C CA . ALA A 1 95 ? 28.575 -2.014 -7.902 1.00 42.47 95 ALA A CA 1
ATOM 752 C C . ALA A 1 95 ? 28.765 -0.515 -7.619 1.00 42.47 95 ALA A C 1
ATOM 754 O O . ALA A 1 95 ? 28.948 0.280 -8.539 1.00 42.47 95 ALA A O 1
ATOM 755 N N . ALA A 1 96 ? 28.742 -0.146 -6.340 1.00 46.31 96 ALA A N 1
ATOM 756 C CA . ALA A 1 96 ? 28.805 1.215 -5.802 1.00 46.31 96 ALA A CA 1
ATOM 757 C C . ALA A 1 96 ? 30.074 2.033 -6.143 1.00 46.31 96 ALA A C 1
ATOM 759 O O . ALA A 1 96 ? 30.286 3.097 -5.574 1.00 46.31 96 ALA A O 1
ATOM 760 N N . ASN A 1 97 ? 30.900 1.577 -7.082 1.00 40.97 97 ASN A N 1
ATOM 761 C CA . ASN A 1 97 ? 32.070 2.285 -7.569 1.00 40.97 97 ASN A CA 1
ATOM 762 C C . ASN A 1 97 ? 31.919 2.460 -9.073 1.00 40.97 97 ASN A C 1
ATOM 764 O O . ASN A 1 97 ? 31.871 1.470 -9.796 1.00 40.97 97 ASN A O 1
ATOM 768 N N . GLY A 1 98 ? 31.828 3.714 -9.522 1.00 43.16 98 GLY A N 1
ATOM 769 C CA . GLY A 1 98 ? 31.629 4.103 -10.915 1.00 43.16 98 GLY A CA 1
ATOM 770 C C . GLY A 1 98 ? 32.706 3.573 -11.860 1.00 43.16 98 GLY A C 1
ATOM 771 O O . GLY A 1 98 ? 33.592 4.323 -12.275 1.00 43.16 98 GLY A O 1
ATOM 772 N N . SER A 1 99 ? 32.620 2.296 -12.236 1.00 41.97 99 SER A N 1
ATOM 773 C CA . SER A 1 99 ? 33.423 1.750 -13.317 1.00 41.97 99 SER A CA 1
ATOM 774 C C . SER A 1 99 ? 32.961 2.422 -14.603 1.00 41.97 99 SER A C 1
ATOM 776 O O . SER A 1 99 ? 31.863 2.177 -15.102 1.00 41.97 99 SER A O 1
ATOM 778 N N . LYS A 1 100 ? 33.832 3.284 -15.129 1.00 46.59 100 LYS A N 1
ATOM 779 C CA . LYS A 1 100 ? 33.734 3.907 -16.455 1.00 46.59 100 LYS A CA 1
ATOM 780 C C . LYS A 1 100 ? 33.769 2.881 -17.599 1.00 46.59 100 LYS A C 1
ATOM 782 O O . LYS A 1 100 ? 33.583 3.256 -18.751 1.00 46.59 100 LYS A O 1
ATOM 787 N N . ASP A 1 101 ? 33.929 1.602 -17.275 1.00 42.56 101 ASP A N 1
ATOM 788 C CA . ASP A 1 101 ? 33.918 0.495 -18.217 1.00 42.56 101 ASP A CA 1
ATOM 789 C C . ASP A 1 101 ? 32.503 -0.073 -18.343 1.00 42.56 101 ASP A C 1
ATOM 791 O O . ASP A 1 101 ? 32.119 -1.018 -17.662 1.00 42.56 101 ASP A O 1
ATOM 795 N N . GLY A 1 102 ? 31.722 0.593 -19.198 1.00 46.44 102 GLY A N 1
ATOM 796 C CA . GLY A 1 102 ? 30.569 0.098 -19.958 1.00 46.44 102 GLY A CA 1
ATOM 797 C C . GLY A 1 102 ? 29.931 -1.239 -19.570 1.00 46.44 102 GLY A C 1
ATOM 798 O O . GLY A 1 102 ? 29.802 -2.110 -20.429 1.00 46.44 102 GLY A O 1
ATOM 799 N N . VAL A 1 103 ? 29.437 -1.390 -18.337 1.00 53.06 103 VAL A N 1
ATOM 800 C CA . VAL A 1 103 ? 28.416 -2.402 -18.043 1.00 53.06 103 VAL A CA 1
ATOM 801 C C . VAL A 1 103 ? 27.179 -1.960 -18.816 1.00 53.06 103 VAL A C 1
ATOM 803 O O . VAL A 1 103 ? 26.511 -0.996 -18.441 1.00 53.06 103 VAL A O 1
ATOM 806 N N . GLY A 1 104 ? 26.973 -2.585 -19.977 1.00 58.44 104 GLY A N 1
ATOM 807 C CA . GLY A 1 104 ? 25.936 -2.212 -20.924 1.00 58.44 104 GLY A CA 1
ATOM 808 C C . GLY A 1 104 ? 24.597 -2.119 -20.212 1.00 58.44 104 GLY A C 1
ATOM 809 O O . GLY A 1 104 ? 24.146 -3.093 -19.616 1.00 58.44 104 GLY A O 1
ATOM 810 N N . TRP A 1 105 ? 23.980 -0.939 -20.264 1.00 68.12 105 TRP A N 1
ATOM 811 C CA . TRP A 1 105 ? 22.591 -0.775 -19.865 1.00 68.12 105 TRP A CA 1
ATOM 812 C C . TRP A 1 105 ? 21.769 -1.879 -20.541 1.00 68.12 105 TRP A C 1
ATOM 814 O O . TRP A 1 105 ? 21.829 -2.027 -21.769 1.00 68.12 105 TRP A O 1
ATOM 824 N N . GLU A 1 106 ? 21.067 -2.669 -19.734 1.00 75.44 106 GLU A N 1
ATOM 825 C CA . GLU A 1 106 ? 20.166 -3.724 -20.184 1.00 75.44 106 GLU A CA 1
ATOM 826 C C . GLU A 1 106 ? 18.733 -3.269 -19.879 1.00 75.44 106 GLU A C 1
ATOM 828 O O . GLU A 1 106 ? 18.456 -2.914 -18.728 1.00 75.44 106 GLU A O 1
ATOM 833 N N . PRO A 1 107 ? 17.833 -3.240 -20.881 1.00 78.69 107 PRO A N 1
ATOM 834 C CA . PRO A 1 107 ? 16.452 -2.833 -20.665 1.00 78.69 107 PRO A CA 1
ATOM 835 C C . PRO A 1 107 ? 15.773 -3.781 -19.680 1.00 78.69 107 PRO A C 1
ATOM 837 O O . PRO A 1 107 ? 15.918 -5.006 -19.761 1.00 78.69 107 PRO A O 1
ATOM 840 N N . LEU A 1 108 ? 14.991 -3.221 -18.759 1.00 87.62 108 LEU A N 1
ATOM 841 C CA . LEU A 1 108 ? 14.162 -4.046 -17.888 1.00 87.62 108 LEU A CA 1
ATOM 842 C C . LEU A 1 108 ? 13.050 -4.717 -18.710 1.00 87.62 108 LEU A C 1
ATOM 844 O O . LEU A 1 108 ? 12.611 -4.191 -19.735 1.00 87.62 108 LEU A O 1
ATOM 848 N N . PRO A 1 109 ? 12.548 -5.885 -18.277 1.00 90.12 109 PRO A N 1
ATOM 849 C CA . PRO A 1 109 ? 11.394 -6.488 -18.923 1.00 90.12 109 PRO A CA 1
ATOM 850 C C . PRO A 1 109 ? 10.188 -5.540 -18.892 1.00 90.12 109 PRO A C 1
ATOM 852 O O . PRO A 1 109 ? 10.018 -4.729 -17.979 1.00 90.12 109 PRO A O 1
ATOM 855 N N . ASN A 1 110 ? 9.291 -5.711 -19.859 1.00 91.50 110 ASN A N 1
ATOM 856 C CA . ASN A 1 110 ? 7.983 -5.069 -19.819 1.00 91.50 110 ASN A CA 1
ATOM 857 C C . ASN A 1 110 ? 7.155 -5.544 -18.606 1.00 91.50 110 ASN A C 1
ATOM 859 O O . ASN A 1 110 ? 7.449 -6.561 -17.970 1.00 91.50 110 ASN A O 1
ATOM 863 N N . ARG A 1 111 ? 6.057 -4.837 -18.315 1.00 90.94 111 ARG A N 1
ATOM 864 C CA . ARG A 1 111 ? 5.216 -5.090 -17.132 1.00 90.94 111 ARG A CA 1
ATOM 865 C C . ARG A 1 111 ? 4.739 -6.540 -16.986 1.00 90.94 111 ARG A C 1
ATOM 867 O O . ARG A 1 111 ? 4.601 -7.023 -15.866 1.00 90.94 111 ARG A O 1
ATOM 874 N N . SER A 1 112 ? 4.485 -7.249 -18.089 1.00 90.75 112 SER A N 1
ATOM 875 C CA . SER A 1 112 ? 3.990 -8.633 -18.046 1.00 90.75 112 SER A CA 1
ATOM 876 C C . SER A 1 112 ? 5.072 -9.661 -17.712 1.00 90.75 112 SER A C 1
ATOM 878 O O . SER A 1 112 ? 4.749 -10.713 -17.162 1.00 90.75 112 SER A O 1
ATOM 880 N N . ARG A 1 113 ? 6.342 -9.359 -18.010 1.00 90.75 113 ARG A N 1
ATOM 881 C CA . ARG A 1 113 ? 7.506 -10.220 -17.739 1.00 90.75 113 ARG A CA 1
ATOM 882 C C . ARG A 1 113 ? 8.331 -9.768 -16.532 1.00 90.75 113 ARG A C 1
ATOM 884 O O . ARG A 1 113 ? 9.319 -10.415 -16.191 1.00 90.75 113 ARG A O 1
ATOM 891 N N . ALA A 1 114 ? 7.944 -8.667 -15.898 1.00 90.50 114 ALA A N 1
ATOM 892 C CA . ALA A 1 114 ? 8.577 -8.156 -14.695 1.00 90.50 114 ALA A CA 1
ATOM 893 C C . ALA A 1 114 ? 8.571 -9.185 -13.562 1.00 90.50 114 ALA A C 1
ATOM 895 O O . ALA A 1 114 ? 7.628 -9.965 -13.408 1.00 90.50 114 ALA A O 1
ATOM 896 N N . ARG A 1 115 ? 9.617 -9.163 -12.727 1.00 90.44 115 ARG A N 1
ATOM 897 C CA . ARG A 1 115 ? 9.634 -9.951 -11.488 1.00 90.44 115 ARG A CA 1
ATOM 898 C C . ARG A 1 115 ? 8.496 -9.482 -10.592 1.00 90.44 115 ARG A C 1
ATOM 900 O O . ARG A 1 115 ? 8.281 -8.279 -10.458 1.00 90.44 115 ARG A O 1
ATOM 907 N N . ARG A 1 116 ? 7.787 -10.430 -9.978 1.00 92.38 116 ARG A N 1
ATOM 908 C CA . ARG A 1 116 ? 6.600 -10.141 -9.168 1.00 92.38 116 ARG A CA 1
ATOM 909 C C . ARG A 1 116 ? 6.788 -10.583 -7.727 1.00 92.38 116 ARG A C 1
ATOM 911 O O . ARG A 1 116 ? 7.455 -11.589 -7.462 1.00 92.38 116 ARG A O 1
ATOM 918 N N . VAL A 1 117 ? 6.155 -9.841 -6.830 1.00 94.31 117 VAL A N 1
ATOM 919 C CA . VAL A 1 117 ? 6.023 -10.164 -5.413 1.00 94.31 117 VAL A CA 1
ATOM 920 C C . VAL A 1 117 ? 4.546 -10.287 -5.058 1.00 94.31 117 VAL A C 1
ATOM 922 O O . VAL A 1 117 ? 3.701 -9.568 -5.586 1.00 94.31 117 VAL A O 1
ATOM 925 N N . THR A 1 118 ? 4.233 -11.231 -4.183 1.00 95.94 118 THR A N 1
ATOM 926 C CA . THR A 1 118 ? 2.919 -11.356 -3.551 1.00 95.94 118 THR A CA 1
ATOM 927 C C . THR A 1 118 ? 3.080 -11.053 -2.072 1.00 95.94 118 THR A C 1
ATOM 929 O O . THR A 1 118 ? 4.012 -11.571 -1.453 1.00 95.94 118 THR A O 1
ATOM 932 N N . PHE A 1 119 ? 2.200 -10.229 -1.510 1.00 96.38 119 PHE A N 1
ATOM 933 C CA . PHE A 1 119 ? 2.178 -9.960 -0.079 1.00 96.38 119 PHE A CA 1
ATOM 934 C C . PHE A 1 119 ? 1.020 -10.705 0.570 1.00 96.38 119 PHE A C 1
ATOM 936 O O . PHE A 1 119 ? -0.132 -10.569 0.160 1.00 96.38 119 PHE A O 1
ATOM 943 N N . GLU A 1 120 ? 1.344 -11.491 1.586 1.00 97.19 120 GLU A N 1
ATOM 944 C CA . GLU A 1 120 ? 0.387 -12.206 2.420 1.00 97.19 120 GLU A CA 1
ATOM 945 C C . GLU A 1 120 ? 0.348 -11.538 3.790 1.00 97.19 120 GLU A C 1
ATOM 947 O O . GLU A 1 120 ? 1.365 -11.465 4.482 1.00 97.19 120 GLU A O 1
ATOM 952 N N . PHE A 1 121 ? -0.819 -11.049 4.180 1.00 96.69 121 PHE A N 1
ATOM 953 C CA . PHE A 1 121 ? -1.045 -10.384 5.452 1.00 96.69 121 PHE A CA 1
ATOM 954 C C . PHE A 1 121 ? -1.792 -11.326 6.382 1.00 96.69 121 PHE A C 1
ATOM 956 O O . PHE A 1 121 ? -2.785 -11.931 5.982 1.00 96.69 121 PHE A O 1
ATOM 963 N N . ALA A 1 122 ? -1.329 -11.416 7.624 1.00 96.38 122 ALA A N 1
ATOM 964 C CA . ALA A 1 122 ? -1.956 -12.187 8.683 1.00 96.38 122 ALA A CA 1
ATOM 965 C C . ALA A 1 122 ? -2.166 -11.292 9.906 1.00 96.38 122 ALA A C 1
ATOM 967 O O . ALA A 1 122 ? -1.210 -10.787 10.499 1.00 96.38 122 ALA A O 1
ATOM 968 N N . LEU A 1 123 ? -3.428 -11.102 10.278 1.00 94.06 123 LEU A N 1
ATOM 969 C CA . LEU A 1 123 ? -3.868 -10.277 11.395 1.00 94.06 123 LEU A CA 1
ATOM 970 C C . LEU A 1 123 ? -4.495 -11.178 12.451 1.00 94.06 123 LEU A C 1
ATOM 972 O O . LEU A 1 123 ? -5.482 -11.862 12.181 1.00 94.06 123 LEU A O 1
ATOM 976 N N . ARG A 1 124 ? -3.955 -11.159 13.668 1.00 94.06 124 ARG A N 1
ATOM 977 C CA . ARG A 1 124 ? -4.508 -11.903 14.801 1.00 94.06 124 ARG A CA 1
ATOM 978 C C . ARG A 1 124 ? -4.994 -10.950 15.882 1.00 94.06 124 ARG A C 1
ATOM 980 O O . ARG A 1 124 ? -4.203 -10.206 16.466 1.00 94.06 124 ARG A O 1
ATOM 987 N N . SER A 1 125 ? -6.293 -10.994 16.164 1.00 89.56 125 SER A N 1
ATOM 988 C CA . SER A 1 125 ? -6.901 -10.241 17.261 1.00 89.56 125 SER A CA 1
ATOM 989 C C . SER A 1 125 ? -6.580 -10.883 18.616 1.00 89.56 125 SER A C 1
ATOM 991 O O . SER A 1 125 ? -6.237 -12.066 18.700 1.00 89.56 125 SER A O 1
ATOM 993 N N . ARG A 1 126 ? -6.747 -10.124 19.709 1.00 84.31 126 ARG A N 1
ATOM 994 C CA . ARG A 1 126 ? -6.614 -10.658 21.080 1.00 84.31 126 ARG A CA 1
ATOM 995 C C . ARG A 1 126 ? -7.555 -11.828 21.365 1.00 84.31 126 ARG A C 1
ATOM 997 O O . ARG A 1 126 ? -7.183 -12.734 22.100 1.00 84.31 126 ARG A O 1
ATOM 1004 N N . ASN A 1 127 ? -8.732 -11.836 20.742 1.00 85.81 127 ASN A N 1
ATOM 1005 C CA . ASN A 1 127 ? -9.737 -12.886 20.920 1.00 85.81 127 ASN A CA 1
ATOM 1006 C C . ASN A 1 127 ? -9.413 -14.149 20.099 1.00 85.81 127 ASN A C 1
ATOM 1008 O O . ASN A 1 127 ? -10.209 -15.080 20.059 1.00 85.81 127 ASN A O 1
ATOM 1012 N N . GLY A 1 128 ? -8.261 -14.181 19.419 1.00 85.06 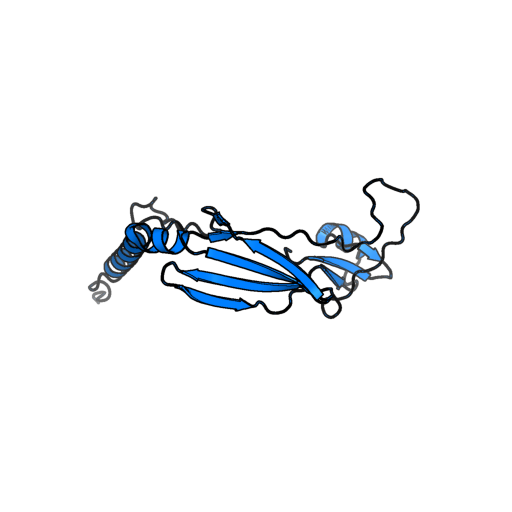128 GLY A N 1
ATOM 1013 C CA . GLY A 1 128 ? -7.804 -15.321 18.630 1.00 85.06 128 GLY A CA 1
ATOM 1014 C C . GLY A 1 128 ? -8.333 -15.355 17.197 1.00 85.06 128 GLY A C 1
ATOM 1015 O O . GLY A 1 128 ? -7.914 -16.226 16.440 1.00 85.06 128 GLY A O 1
ATOM 1016 N N . THR A 1 129 ? -9.189 -14.408 16.798 1.00 89.50 129 THR A N 1
ATOM 1017 C CA . THR A 1 129 ? -9.659 -14.290 15.412 1.00 89.50 129 THR A CA 1
ATOM 1018 C C . THR A 1 129 ? -8.475 -14.023 14.494 1.00 89.50 129 THR A C 1
ATOM 1020 O O . THR A 1 129 ? -7.713 -13.079 14.720 1.00 89.50 129 THR A O 1
ATOM 1023 N N . LEU A 1 130 ? -8.340 -14.846 13.458 1.00 92.25 130 LEU A N 1
ATOM 1024 C CA . LEU A 1 130 ? -7.332 -14.696 12.421 1.00 92.25 130 LEU A CA 1
ATOM 1025 C C . LEU A 1 130 ? -8.008 -14.193 11.145 1.00 92.25 130 LEU A C 1
ATOM 1027 O O . LEU A 1 130 ? -8.977 -14.792 10.684 1.00 92.25 130 LEU A O 1
ATOM 1031 N N . SER A 1 131 ? -7.484 -13.114 10.579 1.00 93.38 131 SER A N 1
ATOM 1032 C CA . SER A 1 131 ? -7.853 -12.628 9.254 1.00 93.38 131 SER A CA 1
ATOM 1033 C C . SER A 1 131 ? -6.620 -12.650 8.371 1.00 93.38 131 SER A C 1
ATOM 1035 O O . SER A 1 131 ? -5.563 -12.163 8.775 1.00 93.38 131 SER A O 1
ATOM 1037 N N . ASN A 1 132 ? -6.756 -13.222 7.179 1.00 95.25 132 ASN A N 1
ATOM 1038 C CA . ASN A 1 132 ? -5.685 -13.271 6.199 1.00 95.25 132 ASN A CA 1
ATOM 1039 C C . ASN A 1 132 ? -6.173 -12.661 4.891 1.00 95.25 132 ASN A C 1
ATOM 1041 O O . ASN A 1 132 ? -7.296 -12.928 4.464 1.00 95.25 132 ASN A O 1
ATOM 1045 N N . PHE A 1 133 ? -5.315 -11.895 4.232 1.00 95.38 133 PHE A N 1
ATOM 1046 C CA . PHE A 1 133 ? -5.563 -11.448 2.868 1.00 95.38 133 PHE A CA 1
ATOM 1047 C C . PHE A 1 133 ? -4.267 -11.446 2.067 1.00 95.38 133 PHE A C 1
ATOM 1049 O O . PHE A 1 133 ? -3.171 -11.342 2.617 1.00 95.38 133 PHE A O 1
ATOM 1056 N N . VAL A 1 134 ? -4.401 -11.601 0.755 1.00 96.88 134 VAL A N 1
ATOM 1057 C CA . VAL A 1 134 ? -3.271 -11.749 -0.159 1.00 96.88 134 VAL A CA 1
ATOM 1058 C C . VAL A 1 134 ? -3.449 -10.770 -1.304 1.00 96.88 134 VAL A C 1
ATOM 1060 O O . VAL A 1 134 ? -4.539 -10.662 -1.867 1.00 96.88 134 VAL A O 1
ATOM 1063 N N . THR A 1 135 ? -2.393 -10.041 -1.647 1.00 95.81 135 THR A N 1
ATOM 1064 C CA . THR A 1 135 ? -2.431 -9.130 -2.793 1.00 95.81 135 THR A CA 1
ATOM 1065 C C . THR A 1 135 ? -2.396 -9.917 -4.100 1.00 95.81 135 THR A C 1
ATOM 1067 O O . THR A 1 135 ? -1.812 -11.002 -4.157 1.00 95.81 135 THR A O 1
ATOM 1070 N N . PRO A 1 136 ? -2.918 -9.371 -5.208 1.00 95.19 136 PRO A N 1
ATOM 1071 C CA . PRO A 1 136 ? -2.512 -9.864 -6.518 1.00 95.19 136 PRO A CA 1
ATOM 1072 C C . PRO A 1 136 ? -0.981 -9.727 -6.681 1.00 95.19 136 PRO A C 1
ATOM 1074 O O . PRO A 1 136 ? -0.381 -8.851 -6.054 1.00 95.19 136 PRO A O 1
ATOM 1077 N N . PRO A 1 137 ? -0.320 -10.546 -7.523 1.00 94.19 137 PRO A N 1
ATOM 1078 C CA . PRO A 1 137 ? 1.115 -10.420 -7.764 1.00 94.19 137 PRO A CA 1
ATOM 1079 C C . PRO A 1 137 ? 1.483 -9.063 -8.379 1.00 94.19 137 PRO A C 1
ATOM 1081 O O . PRO A 1 137 ? 1.086 -8.747 -9.510 1.00 94.19 137 PRO A O 1
ATOM 1084 N N . LEU A 1 138 ? 2.297 -8.286 -7.671 1.00 93.31 138 LEU A N 1
ATOM 1085 C CA . LEU A 1 138 ? 2.688 -6.928 -8.044 1.00 93.31 138 LEU A CA 1
ATOM 1086 C C . LEU A 1 138 ? 4.051 -6.931 -8.750 1.00 93.31 138 LEU A C 1
ATOM 1088 O O . LEU A 1 138 ? 4.971 -7.594 -8.264 1.00 93.31 138 LEU A O 1
ATOM 1092 N N . PRO A 1 139 ? 4.205 -6.249 -9.900 1.00 92.94 139 PRO A N 1
ATOM 1093 C CA . PRO A 1 139 ? 5.501 -6.115 -10.558 1.00 92.94 139 PRO A CA 1
ATOM 1094 C C . PRO A 1 139 ? 6.424 -5.213 -9.727 1.00 92.94 139 PRO A C 1
ATOM 1096 O O . PRO A 1 139 ? 6.016 -4.145 -9.291 1.00 92.94 139 PRO A O 1
ATOM 1099 N N . LEU A 1 140 ? 7.667 -5.645 -9.519 1.00 90.25 140 LEU A N 1
ATOM 1100 C CA . LEU A 1 140 ? 8.642 -4.922 -8.699 1.00 90.25 140 LEU A CA 1
ATOM 1101 C C . LEU A 1 140 ? 9.280 -3.745 -9.450 1.00 90.25 140 LEU A C 1
ATOM 1103 O O . LEU A 1 140 ? 9.313 -2.622 -8.951 1.00 90.25 140 LEU A O 1
ATOM 1107 N N . ALA A 1 141 ? 9.758 -4.009 -10.666 1.00 90.00 141 ALA A N 1
ATOM 1108 C CA . ALA A 1 141 ? 10.182 -2.989 -11.612 1.00 90.00 141 ALA A CA 1
ATOM 1109 C C . ALA A 1 141 ? 9.998 -3.479 -13.045 1.00 90.00 141 ALA A C 1
ATOM 1111 O O . ALA A 1 141 ? 10.163 -4.670 -13.334 1.00 90.00 141 ALA A O 1
ATOM 1112 N N . TRP A 1 142 ? 9.649 -2.554 -13.929 1.00 91.75 142 TRP A N 1
ATOM 1113 C CA . TRP A 1 142 ? 9.459 -2.811 -15.349 1.00 91.75 142 TRP A CA 1
ATOM 1114 C C . TRP A 1 142 ? 9.826 -1.589 -16.171 1.00 91.75 142 TRP A C 1
ATOM 1116 O O . TRP A 1 142 ? 9.966 -0.484 -15.650 1.00 91.75 142 TRP A O 1
ATOM 1126 N N . GLU A 1 143 ? 9.962 -1.802 -17.469 1.00 90.12 143 GLU A N 1
ATOM 1127 C CA . GLU A 1 143 ? 10.155 -0.727 -18.425 1.00 90.12 143 GLU A CA 1
ATOM 1128 C C . GLU A 1 143 ? 8.887 -0.478 -19.237 1.00 90.12 143 GLU A C 1
ATOM 1130 O O . GLU A 1 143 ? 8.211 -1.412 -19.688 1.00 90.12 143 GLU A O 1
ATOM 1135 N N . GLU A 1 144 ? 8.580 0.798 -19.439 1.00 90.00 144 GLU A N 1
ATOM 1136 C CA . GLU A 1 144 ? 7.604 1.259 -20.415 1.00 90.00 144 GLU A CA 1
ATOM 1137 C C . GLU A 1 144 ? 8.325 1.959 -21.559 1.00 90.00 144 GLU A C 1
ATOM 1139 O O . GLU A 1 144 ? 9.076 2.916 -21.368 1.00 90.00 144 GLU A O 1
ATOM 1144 N N . THR A 1 145 ? 8.086 1.462 -22.768 1.00 86.50 145 THR A N 1
ATOM 1145 C CA . THR A 1 145 ? 8.684 2.003 -23.982 1.00 86.50 145 THR A CA 1
ATOM 1146 C C . THR A 1 145 ? 7.710 2.970 -24.644 1.00 86.50 145 THR A C 1
ATOM 1148 O O . THR A 1 145 ? 6.628 2.576 -25.087 1.00 86.50 145 THR A O 1
ATOM 1151 N N . VAL A 1 146 ? 8.100 4.238 -24.757 1.00 83.06 146 VAL A N 1
ATOM 1152 C CA . VAL A 1 146 ? 7.298 5.279 -25.409 1.00 83.06 146 VAL A CA 1
ATOM 1153 C C . VAL A 1 146 ? 7.898 5.607 -26.774 1.00 83.06 146 VAL A C 1
ATOM 1155 O O . VAL A 1 146 ? 9.096 5.861 -26.910 1.00 83.06 146 VAL A O 1
ATOM 1158 N N . ARG A 1 147 ? 7.052 5.595 -27.810 1.00 75.06 147 ARG A N 1
ATOM 1159 C CA . ARG A 1 147 ? 7.450 5.965 -29.177 1.00 75.06 147 ARG A CA 1
ATOM 1160 C C . ARG A 1 147 ? 7.660 7.473 -29.301 1.00 75.06 147 ARG A C 1
ATOM 1162 O O . ARG A 1 147 ?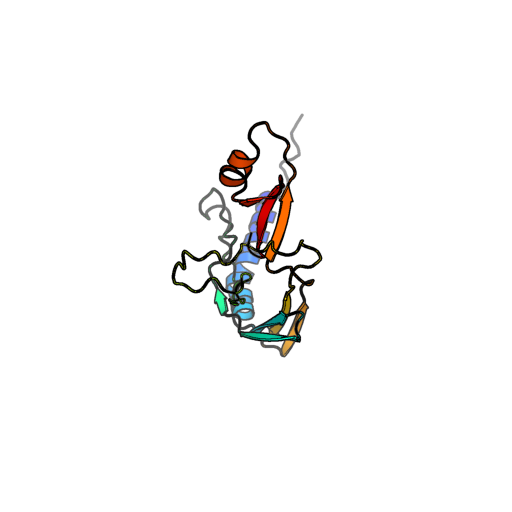 6.912 8.251 -28.709 1.00 75.06 147 ARG A O 1
ATOM 1169 N N . ALA A 1 148 ? 8.603 7.873 -30.155 1.00 71.31 148 ALA A N 1
ATOM 1170 C CA . ALA A 1 148 ? 8.777 9.265 -30.561 1.00 71.31 148 ALA A CA 1
ATOM 1171 C C . ALA A 1 148 ? 7.458 9.831 -31.115 1.00 71.31 148 ALA A C 1
ATOM 1173 O O . ALA A 1 148 ? 6.919 9.310 -32.091 1.00 71.31 148 ALA A O 1
ATOM 1174 N N . ARG A 1 149 ? 6.930 10.897 -30.508 1.00 69.00 149 ARG A N 1
ATOM 1175 C CA . ARG A 1 149 ? 5.793 11.661 -31.060 1.00 69.00 149 ARG A CA 1
ATOM 1176 C C . ARG A 1 149 ? 6.091 13.154 -31.202 1.00 69.00 149 ARG A C 1
ATOM 1178 O O . ARG A 1 149 ? 5.185 13.926 -31.489 1.00 69.00 149 ARG A O 1
ATOM 1185 N N . THR A 1 150 ? 7.337 13.571 -30.976 1.00 69.62 150 THR A N 1
ATOM 1186 C CA . THR A 1 150 ? 7.726 14.986 -30.913 1.00 69.62 150 THR A CA 1
ATOM 1187 C C . THR A 1 150 ? 9.000 15.269 -31.720 1.00 69.62 150 THR A C 1
ATOM 1189 O O . THR A 1 150 ? 9.774 14.342 -31.959 1.00 69.62 150 THR A O 1
ATOM 1192 N N . PRO A 1 151 ? 9.246 16.536 -32.118 1.00 69.44 151 PRO A N 1
ATOM 1193 C CA . PRO A 1 151 ? 10.422 16.932 -32.906 1.00 69.44 151 PRO A CA 1
ATOM 1194 C C . PRO A 1 151 ? 11.771 16.773 -32.181 1.00 69.44 151 PRO A C 1
ATOM 1196 O O . PRO A 1 151 ? 12.804 16.701 -32.835 1.00 69.44 151 PRO A O 1
ATOM 1199 N N . ALA A 1 152 ? 11.771 16.696 -30.844 1.00 74.31 152 ALA A N 1
ATOM 1200 C CA . ALA A 1 152 ? 12.956 16.468 -30.010 1.00 74.31 152 ALA A CA 1
ATOM 1201 C C . ALA A 1 152 ? 12.682 15.336 -28.997 1.00 74.31 152 ALA A C 1
ATOM 1203 O O . ALA A 1 152 ? 12.471 15.585 -27.806 1.00 74.31 152 ALA A O 1
ATOM 1204 N N . PRO A 1 153 ? 12.605 14.076 -29.459 1.00 78.94 153 PRO A N 1
ATOM 1205 C CA . PRO A 1 153 ? 12.148 12.969 -28.624 1.00 78.94 153 PRO A CA 1
ATOM 1206 C C . PRO A 1 153 ? 13.171 12.587 -27.543 1.00 78.94 153 PRO A C 1
ATOM 1208 O O . PRO A 1 153 ? 12.781 12.149 -26.463 1.00 78.94 153 PRO A O 1
ATOM 1211 N N . HIS A 1 154 ? 14.460 12.834 -27.793 1.00 79.69 154 HIS A N 1
ATOM 1212 C CA . HIS A 1 154 ? 15.532 12.633 -26.821 1.00 79.69 154 HIS A CA 1
ATOM 1213 C C . HIS A 1 154 ? 15.382 13.565 -25.609 1.00 79.69 154 HIS A C 1
ATOM 1215 O O . HIS A 1 154 ? 15.316 13.099 -24.474 1.00 79.69 154 HIS A O 1
ATOM 1221 N N . ASP A 1 155 ? 15.254 14.874 -25.835 1.00 81.56 155 ASP A N 1
ATOM 1222 C CA . ASP A 1 155 ? 15.184 15.859 -24.747 1.00 81.56 155 ASP A CA 1
ATOM 1223 C C . ASP A 1 155 ? 13.946 15.666 -23.875 1.00 81.56 155 ASP A C 1
ATOM 1225 O O . ASP A 1 155 ? 14.026 15.747 -22.649 1.00 81.56 155 ASP A O 1
ATOM 1229 N N . LYS A 1 156 ? 12.812 15.337 -24.502 1.00 83.56 156 LYS A N 1
ATOM 1230 C CA . LYS A 1 156 ? 11.575 14.999 -23.796 1.00 83.56 156 LYS A CA 1
ATOM 1231 C C . LYS A 1 156 ? 11.722 13.732 -22.952 1.00 83.56 156 LYS A C 1
ATOM 1233 O O . LYS A 1 156 ? 11.263 13.710 -21.811 1.00 83.56 156 LYS A O 1
ATOM 1238 N N . CYS A 1 157 ? 12.385 12.707 -23.487 1.00 84.50 157 CYS A N 1
ATOM 1239 C CA . CYS A 1 157 ? 12.632 11.465 -22.762 1.00 84.50 157 CYS A CA 1
ATOM 1240 C C . CYS A 1 157 ? 13.401 11.714 -21.458 1.00 84.50 157 CYS A C 1
ATOM 1242 O O . CYS A 1 157 ? 12.963 11.289 -20.391 1.00 84.50 157 CYS A O 1
ATOM 1244 N N . HIS A 1 158 ? 14.497 12.473 -21.526 1.00 82.25 158 HIS A N 1
ATOM 1245 C CA . HIS A 1 158 ? 15.334 12.735 -20.353 1.00 82.25 158 HIS A CA 1
ATOM 1246 C C . HIS A 1 158 ? 14.705 13.733 -19.374 1.00 82.25 158 HIS A C 1
ATOM 1248 O O . HIS A 1 158 ? 14.752 13.513 -18.165 1.00 82.25 158 HIS A O 1
ATOM 1254 N N . ARG A 1 159 ? 14.126 14.839 -19.869 1.00 80.38 159 ARG A N 1
ATOM 1255 C CA . ARG A 1 159 ? 13.667 15.951 -19.013 1.00 80.38 159 ARG A CA 1
ATOM 1256 C C . ARG A 1 159 ? 12.266 15.772 -18.449 1.00 80.38 159 ARG A C 1
ATOM 1258 O O . ARG A 1 159 ? 12.048 16.121 -17.297 1.00 80.38 159 ARG A O 1
ATOM 1265 N N . GLU A 1 160 ? 11.324 15.289 -19.254 1.00 82.12 160 GLU A N 1
ATOM 1266 C CA . GLU A 1 160 ? 9.916 15.195 -18.842 1.00 82.12 160 GLU A CA 1
ATOM 1267 C C . GLU A 1 160 ? 9.567 13.810 -18.304 1.00 82.12 160 GLU A C 1
ATOM 1269 O O . GLU A 1 160 ? 8.738 13.678 -17.411 1.00 82.12 160 GLU A O 1
ATOM 1274 N N . GLN A 1 161 ? 10.166 12.769 -18.882 1.00 79.88 161 GLN A N 1
ATOM 1275 C CA . GLN A 1 161 ? 9.808 11.383 -18.584 1.00 79.88 161 GLN A CA 1
ATOM 1276 C C . GLN A 1 161 ? 10.823 10.682 -17.680 1.00 79.88 161 GLN A C 1
ATOM 1278 O O . GLN A 1 161 ? 10.579 9.544 -17.281 1.00 79.88 161 GLN A O 1
ATOM 1283 N N . HIS A 1 162 ? 11.946 11.344 -17.371 1.00 84.50 162 HIS A N 1
ATOM 1284 C CA . HIS A 1 162 ? 13.062 10.788 -16.601 1.00 84.50 162 HIS A CA 1
ATOM 1285 C C . HIS A 1 162 ? 13.524 9.412 -17.123 1.00 84.50 162 HIS A C 1
ATOM 1287 O O . HIS A 1 162 ? 13.933 8.539 -16.358 1.00 84.50 162 HIS A O 1
ATOM 1293 N N . GLY A 1 163 ? 13.418 9.211 -18.439 1.00 84.38 163 GLY A N 1
ATOM 1294 C CA . GLY A 1 163 ? 13.739 7.969 -19.130 1.00 84.38 163 GLY A CA 1
ATOM 1295 C C . GLY A 1 163 ? 15.099 8.005 -19.824 1.00 84.38 163 GLY A C 1
ATOM 1296 O O . GLY A 1 163 ? 15.769 9.031 -19.884 1.00 84.38 163 GLY A O 1
ATOM 1297 N N . THR A 1 164 ? 15.501 6.865 -20.381 1.00 86.19 164 THR A N 1
ATOM 1298 C CA . THR A 1 164 ? 16.715 6.712 -21.196 1.00 86.19 164 THR A CA 1
ATOM 1299 C C . THR A 1 164 ? 16.341 6.556 -22.669 1.00 86.19 164 THR A C 1
ATOM 1301 O O . THR A 1 164 ? 15.499 5.731 -23.011 1.00 86.19 164 THR A O 1
ATOM 1304 N N . TRP A 1 165 ? 16.957 7.333 -23.563 1.00 83.81 165 TRP A N 1
ATOM 1305 C CA . TRP A 1 165 ? 16.712 7.225 -25.006 1.00 83.81 165 TRP A CA 1
ATOM 1306 C C . TRP A 1 165 ? 17.640 6.198 -25.661 1.00 83.81 165 TRP A C 1
ATOM 1308 O O . TRP A 1 165 ? 18.861 6.351 -25.607 1.00 83.81 165 TRP A O 1
ATOM 1318 N N . ARG A 1 166 ? 17.077 5.181 -26.318 1.00 83.19 166 ARG A N 1
ATOM 1319 C CA . ARG A 1 166 ? 17.838 4.146 -27.033 1.00 83.19 166 ARG A CA 1
ATOM 1320 C C . ARG A 1 166 ? 16.997 3.533 -28.149 1.00 83.19 166 ARG A C 1
ATOM 1322 O O . ARG A 1 166 ? 15.779 3.499 -28.053 1.00 83.19 166 ARG A O 1
ATOM 1329 N N . ASP A 1 167 ? 17.633 3.114 -29.242 1.00 83.88 167 ASP A N 1
ATOM 1330 C CA . ASP A 1 167 ? 16.976 2.418 -30.362 1.00 83.88 167 ASP A CA 1
ATOM 1331 C C . ASP A 1 167 ? 15.699 3.118 -30.876 1.00 83.88 167 ASP A C 1
ATOM 1333 O O . ASP A 1 167 ? 14.702 2.478 -31.197 1.00 83.88 167 ASP A O 1
ATOM 1337 N N . GLN A 1 168 ? 15.730 4.457 -30.942 1.00 84.50 168 GLN A N 1
ATOM 1338 C CA . GLN A 1 168 ? 14.605 5.330 -31.327 1.00 84.50 168 GLN A CA 1
ATOM 1339 C C . GLN A 1 168 ? 13.378 5.287 -30.395 1.00 84.50 168 GLN A C 1
ATOM 1341 O O . GLN A 1 168 ? 12.277 5.695 -30.781 1.00 84.50 168 GLN A O 1
ATOM 1346 N N . HIS A 1 169 ? 13.565 4.835 -29.160 1.00 86.50 169 HIS A N 1
ATOM 1347 C CA . HIS A 1 169 ? 12.534 4.756 -28.143 1.00 86.50 169 HIS A CA 1
ATOM 1348 C C . HIS A 1 169 ? 12.979 5.410 -26.833 1.00 86.50 169 HIS A C 1
ATOM 1350 O O . HIS A 1 169 ? 14.164 5.457 -26.496 1.00 86.50 169 HIS A O 1
ATOM 1356 N N . CYS A 1 170 ? 12.001 5.915 -26.081 1.00 87.88 170 CYS A N 1
ATOM 1357 C CA . CYS A 1 170 ? 12.218 6.332 -24.704 1.00 87.88 170 CYS A CA 1
ATOM 1358 C C . CYS A 1 170 ? 11.881 5.178 -23.763 1.00 87.88 170 CYS A C 1
ATOM 1360 O O . CYS A 1 170 ? 10.768 4.652 -23.810 1.00 87.88 170 CYS A O 1
ATOM 1362 N N . HIS A 1 171 ? 12.832 4.810 -22.916 1.00 87.94 171 HIS A N 1
ATOM 1363 C CA . HIS A 1 171 ? 12.728 3.732 -21.946 1.00 87.94 171 HIS A CA 1
ATOM 1364 C C . HIS A 1 171 ? 12.530 4.320 -20.550 1.00 87.94 171 HIS A C 1
ATOM 1366 O O . HIS A 1 171 ? 13.431 4.959 -20.005 1.00 87.94 171 HIS A O 1
ATOM 1372 N N . ILE A 1 172 ? 11.339 4.138 -19.986 1.00 89.00 172 ILE A N 1
ATOM 1373 C CA . ILE A 1 172 ? 10.961 4.692 -18.685 1.00 89.00 172 ILE A CA 1
ATOM 1374 C C . ILE A 1 172 ? 10.894 3.550 -17.681 1.00 89.00 172 ILE A C 1
ATOM 1376 O O . ILE A 1 172 ? 10.099 2.623 -17.838 1.00 89.00 172 ILE A O 1
ATOM 1380 N N . VAL A 1 173 ? 11.714 3.627 -16.637 1.00 88.88 173 VAL A N 1
ATOM 1381 C CA . VAL A 1 173 ? 11.681 2.657 -15.542 1.00 88.88 173 VAL A CA 1
ATOM 1382 C C . VAL A 1 173 ? 10.529 3.004 -14.609 1.00 88.88 173 VAL A C 1
ATOM 1384 O O . VAL A 1 173 ? 10.403 4.139 -14.158 1.00 88.88 173 VAL A O 1
ATOM 1387 N N . LYS A 1 174 ? 9.712 2.004 -14.301 1.00 90.06 174 LYS A N 1
ATOM 1388 C CA . LYS A 1 174 ? 8.641 2.062 -13.311 1.00 90.06 174 LYS A CA 1
ATOM 1389 C C . LYS A 1 174 ? 8.937 1.091 -12.178 1.00 90.06 174 LYS A C 1
ATOM 1391 O O . LYS A 1 174 ? 9.537 0.036 -12.409 1.00 90.06 174 LYS A O 1
ATOM 1396 N N . ARG A 1 175 ? 8.538 1.454 -10.962 1.00 88.00 175 ARG A N 1
ATOM 1397 C CA . ARG A 1 175 ? 8.784 0.696 -9.729 1.00 88.00 175 ARG A CA 1
ATOM 1398 C C . ARG A 1 175 ? 7.476 0.519 -8.973 1.00 88.00 175 ARG A C 1
ATOM 1400 O O . ARG A 1 175 ? 6.507 1.208 -9.247 1.00 88.00 175 ARG A O 1
ATOM 1407 N N . LEU A 1 176 ? 7.456 -0.421 -8.036 1.00 82.25 176 LEU A N 1
ATOM 1408 C CA . LEU A 1 176 ? 6.277 -0.689 -7.212 1.00 82.25 176 LEU A CA 1
ATOM 1409 C C . LEU A 1 176 ? 5.785 0.538 -6.411 1.00 82.25 176 LEU A C 1
ATOM 1411 O O . LEU A 1 176 ? 4.591 0.619 -6.144 1.00 82.25 176 LEU A O 1
ATOM 1415 N N . ASP A 1 177 ? 6.684 1.467 -6.078 1.00 70.44 177 ASP A N 1
ATOM 1416 C CA . ASP A 1 177 ? 6.384 2.679 -5.300 1.00 70.44 177 ASP A CA 1
ATOM 1417 C C . ASP A 1 177 ? 6.089 3.928 -6.170 1.00 70.44 177 ASP A C 1
ATOM 1419 O O . ASP A 1 177 ? 5.807 4.981 -5.602 1.00 70.44 177 ASP A O 1
ATOM 1423 N N . ASP A 1 178 ? 6.152 3.826 -7.513 1.00 48.19 178 ASP A N 1
ATOM 1424 C CA . ASP A 1 178 ? 6.031 4.952 -8.473 1.00 48.19 178 ASP A CA 1
ATOM 1425 C C . ASP A 1 178 ? 4.774 4.898 -9.368 1.00 48.19 178 ASP A C 1
ATOM 1427 O O . ASP A 1 178 ? 4.409 3.799 -9.857 1.00 48.19 178 ASP A O 1
#

Secondary structure (DSSP, 8-state):
---GGGSS-HHHHHHHHHHHHHHHIIIIIHHHHHT-EEEEEEEETTS-EEEEEPEEES--S--B--TTTTSSSPPB---EEE---PPPPSSTT--SS---S-----PPPPTTTS-EEEEEEEEE-TT--EEEEEPPPEESEEEEEEE--SS-HHHHHHHTS--EEETTEEEEEEETT-

Radius of gyration: 25.09 Å; chains: 1; bounding box: 77×50×57 Å